Protein AF-A0AAU9EVF6-F1 (afdb_monomer_lite)

Radius of gyration: 13.54 Å; chains: 1; bounding box: 30×28×38 Å

InterPro domains:
  IPR010093 SinI-like, DNA-binding domain [TIGR01764] (8-42)
  IPR041657 Helix-turn-helix domain, group 17 [PF12728] (8-67)

Structure (mmCIF, N/CA/C/O backbone):
data_AF-A0AAU9EVF6-F1
#
_entry.id   AF-A0AAU9EVF6-F1
#
loop_
_atom_site.group_PDB
_atom_site.id
_atom_site.type_symbol
_atom_site.label_atom_id
_atom_site.label_alt_id
_atom_site.label_comp_id
_atom_site.label_asym_id
_atom_site.label_entity_id
_atom_site.label_seq_id
_atom_site.pdbx_PDB_ins_code
_atom_site.Cartn_x
_atom_site.Cartn_y
_atom_site.Cartn_z
_atom_site.occupancy
_atom_site.B_iso_or_equiv
_atom_site.auth_seq_id
_atom_site.auth_comp_id
_atom_site.auth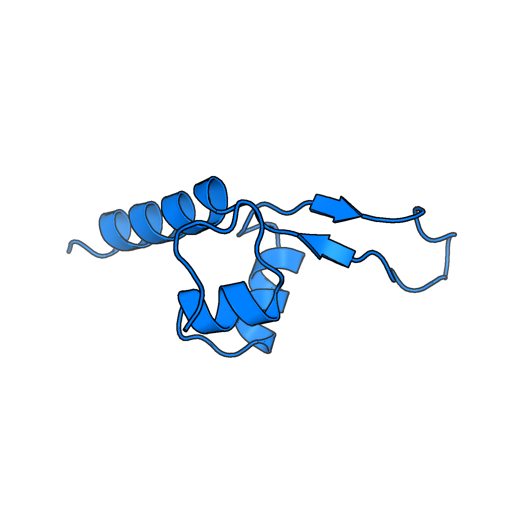_asym_id
_atom_site.auth_a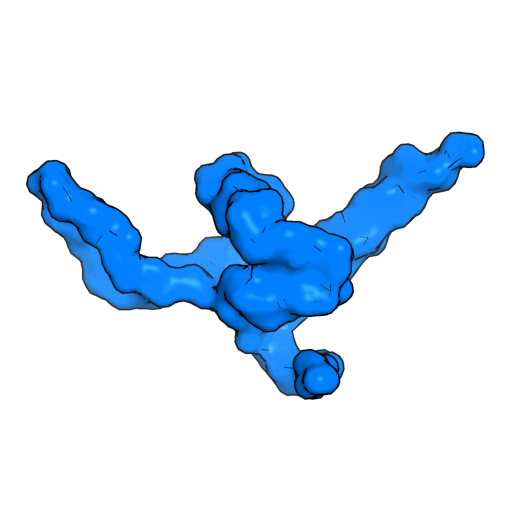tom_id
_atom_site.pdbx_PDB_model_num
ATOM 1 N N . MET A 1 1 ? -1.880 -13.887 11.785 1.00 45.59 1 MET A N 1
ATOM 2 C CA . MET A 1 1 ? -1.401 -12.845 12.715 1.00 45.59 1 MET A CA 1
ATOM 3 C C . MET A 1 1 ? -0.195 -12.196 12.057 1.00 45.59 1 MET A C 1
ATOM 5 O O . MET A 1 1 ? 0.776 -12.904 11.838 1.00 45.59 1 MET A O 1
ATOM 9 N N . GLY A 1 2 ? -0.290 -10.941 11.608 1.00 46.38 2 GLY A N 1
ATOM 10 C CA . GLY A 1 2 ? 0.885 -10.207 11.123 1.00 46.38 2 GLY A CA 1
ATOM 11 C C . GLY A 1 2 ? 1.687 -9.738 12.331 1.00 46.38 2 GLY A C 1
ATOM 12 O O . GLY A 1 2 ? 1.112 -9.109 13.220 1.00 46.38 2 GLY A O 1
ATOM 13 N N . SER A 1 3 ? 2.958 -10.122 12.417 1.00 50.62 3 SER A N 1
ATOM 14 C CA . SER A 1 3 ? 3.848 -9.700 13.499 1.00 50.62 3 SER A CA 1
ATOM 15 C C . SER A 1 3 ? 4.068 -8.190 13.421 1.00 50.62 3 SER A C 1
ATOM 17 O O . SER A 1 3 ? 4.438 -7.685 12.365 1.00 50.62 3 SER A O 1
ATOM 19 N N . ARG A 1 4 ? 3.870 -7.478 14.538 1.00 56.56 4 ARG A N 1
ATOM 20 C CA . ARG A 1 4 ? 4.143 -6.032 14.658 1.00 56.56 4 ARG A CA 1
ATOM 21 C C . ARG A 1 4 ? 5.624 -5.665 14.444 1.00 56.56 4 ARG A C 1
ATOM 23 O O . ARG A 1 4 ? 5.919 -4.497 14.258 1.00 56.56 4 ARG A O 1
ATOM 30 N N . ASP A 1 5 ? 6.522 -6.650 14.404 1.00 61.59 5 ASP A N 1
ATOM 31 C CA . ASP A 1 5 ? 7.969 -6.489 14.182 1.00 61.59 5 ASP A CA 1
ATOM 32 C C . ASP A 1 5 ? 8.411 -6.516 12.705 1.00 61.59 5 ASP A C 1
ATOM 34 O O . ASP A 1 5 ? 9.606 -6.510 12.405 1.00 61.59 5 ASP A O 1
ATOM 38 N N . GLN A 1 6 ? 7.488 -6.601 11.742 1.00 72.69 6 GLN A N 1
ATOM 39 C CA . GLN A 1 6 ? 7.877 -6.655 10.333 1.00 72.69 6 GLN A CA 1
ATOM 40 C C . GLN A 1 6 ? 8.165 -5.249 9.791 1.00 72.69 6 GLN A C 1
ATOM 42 O O . GLN A 1 6 ? 7.258 -4.437 9.666 1.00 72.69 6 GLN A O 1
ATOM 47 N N . ALA A 1 7 ? 9.404 -4.988 9.363 1.00 88.50 7 ALA A N 1
ATOM 48 C CA . ALA A 1 7 ? 9.783 -3.698 8.770 1.00 88.50 7 ALA A CA 1
ATOM 49 C C . ALA A 1 7 ? 9.021 -3.360 7.468 1.00 88.50 7 ALA A C 1
ATOM 51 O O . ALA A 1 7 ? 8.812 -2.187 7.156 1.00 88.50 7 ALA A O 1
ATOM 52 N N . PHE A 1 8 ? 8.600 -4.378 6.703 1.00 93.81 8 PHE A N 1
ATOM 53 C CA . PHE A 1 8 ? 7.925 -4.208 5.413 1.00 93.81 8 PHE A CA 1
ATOM 54 C C . PHE A 1 8 ? 6.755 -5.168 5.205 1.00 93.81 8 PHE A C 1
ATOM 56 O O . PHE A 1 8 ? 6.937 -6.383 5.221 1.00 93.81 8 PHE A O 1
ATOM 63 N N . TYR A 1 9 ? 5.606 -4.625 4.825 1.00 94.00 9 TYR A N 1
ATOM 64 C CA . TYR A 1 9 ? 4.412 -5.355 4.424 1.00 94.00 9 TYR A CA 1
ATOM 65 C C . TYR A 1 9 ? 4.320 -5.536 2.904 1.00 94.00 9 TYR A C 1
ATOM 67 O O . TYR A 1 9 ? 4.664 -4.660 2.108 1.00 94.00 9 TYR A O 1
ATOM 75 N N . THR A 1 10 ? 3.803 -6.680 2.470 1.00 95.12 10 THR A N 1
ATOM 76 C CA . THR A 1 10 ? 3.206 -6.857 1.140 1.00 95.12 10 THR A CA 1
ATOM 77 C C . THR A 1 10 ? 1.817 -6.218 1.084 1.00 95.12 10 THR A C 1
ATOM 79 O O . THR A 1 10 ? 1.172 -6.005 2.106 1.00 95.12 10 THR A O 1
ATOM 82 N N . VAL A 1 11 ? 1.276 -6.025 -0.125 1.00 94.69 11 VAL A N 1
ATOM 83 C CA . VAL A 1 11 ? -0.119 -5.568 -0.313 1.00 94.69 11 VAL A CA 1
ATOM 84 C C . VAL A 1 11 ? -1.128 -6.469 0.409 1.00 94.69 11 VAL A C 1
ATOM 86 O O . VAL A 1 11 ? -2.126 -5.991 0.938 1.00 94.69 11 VAL A O 1
ATOM 89 N N . LYS A 1 12 ? -0.885 -7.787 0.431 1.00 95.19 12 LYS A N 1
ATOM 90 C CA . LYS A 1 12 ? -1.777 -8.739 1.104 1.00 95.19 12 LYS A CA 1
ATOM 91 C C . LYS A 1 12 ? -1.737 -8.543 2.617 1.00 95.19 12 LYS A C 1
ATOM 93 O O . LYS A 1 12 ? -2.792 -8.521 3.240 1.00 95.19 12 LYS A O 1
ATOM 98 N N . GLU A 1 13 ? -0.548 -8.413 3.196 1.00 95.12 13 GLU A N 1
ATOM 99 C CA . GLU A 1 13 ? -0.410 -8.214 4.641 1.00 95.12 13 GLU A CA 1
ATOM 100 C C . GLU A 1 13 ? -0.950 -6.843 5.064 1.00 95.12 13 GLU A C 1
ATOM 102 O O . GLU A 1 13 ? -1.679 -6.769 6.047 1.00 95.12 13 GLU A O 1
ATOM 107 N N . ALA A 1 14 ? -0.712 -5.793 4.273 1.00 94.75 14 ALA A N 1
ATOM 108 C CA . ALA A 1 14 ? -1.283 -4.470 4.513 1.00 94.75 14 ALA A CA 1
ATOM 109 C C . ALA A 1 14 ? -2.819 -4.477 4.462 1.00 94.75 14 ALA A C 1
ATOM 111 O O . ALA A 1 14 ? -3.467 -3.890 5.321 1.00 94.75 14 ALA A O 1
ATOM 112 N N . ALA A 1 15 ? -3.426 -5.203 3.516 1.00 95.81 15 ALA A N 1
ATOM 113 C CA . ALA A 1 15 ? -4.881 -5.361 3.464 1.00 95.81 15 ALA A CA 1
ATOM 114 C C . ALA A 1 15 ? -5.437 -6.058 4.718 1.00 95.81 15 ALA A C 1
ATOM 116 O O . ALA A 1 15 ? -6.465 -5.648 5.252 1.00 95.81 15 ALA A O 1
ATOM 117 N N . VAL A 1 16 ? -4.735 -7.085 5.215 1.00 95.31 16 VAL A N 1
ATOM 118 C CA . VAL A 1 16 ? -5.091 -7.771 6.468 1.00 95.31 16 VAL A CA 1
ATOM 119 C C . VAL A 1 16 ? -4.952 -6.830 7.665 1.00 95.31 16 VAL A C 1
ATOM 121 O O . VAL A 1 16 ? -5.834 -6.809 8.520 1.00 95.31 16 VAL A O 1
ATOM 124 N N . TYR A 1 17 ? -3.879 -6.039 7.712 1.00 92.19 17 TYR A N 1
ATOM 125 C CA . TYR A 1 17 ? -3.628 -5.061 8.769 1.00 92.19 17 TYR A CA 1
ATOM 126 C C . TYR A 1 17 ? -4.727 -3.989 8.823 1.00 92.19 17 TYR A C 1
ATOM 128 O O . TYR A 1 17 ? -5.313 -3.754 9.878 1.00 92.19 17 TYR A O 1
ATOM 136 N N . LEU A 1 18 ? -5.073 -3.417 7.668 1.00 91.94 18 LEU A N 1
ATOM 137 C CA . LEU A 1 18 ? -6.108 -2.390 7.521 1.00 91.94 18 LEU A CA 1
ATOM 138 C C . LEU A 1 18 ? -7.542 -2.947 7.584 1.00 91.94 18 LEU A C 1
ATOM 140 O O . LEU A 1 18 ? -8.492 -2.171 7.618 1.00 91.94 18 LEU A O 1
ATOM 144 N N . ARG A 1 19 ? -7.715 -4.277 7.597 1.00 94.06 19 ARG A N 1
ATOM 145 C CA . ARG A 1 19 ? -9.017 -4.970 7.548 1.00 94.06 19 ARG A CA 1
ATOM 146 C C . ARG A 1 19 ? -9.881 -4.571 6.345 1.00 94.06 19 ARG A C 1
ATOM 148 O O . ARG A 1 19 ? -11.097 -4.444 6.455 1.00 94.06 19 ARG A O 1
ATOM 155 N N . ILE A 1 20 ? -9.253 -4.423 5.183 1.00 94.94 20 ILE A N 1
ATOM 156 C CA . ILE A 1 20 ? -9.915 -4.086 3.916 1.00 94.94 20 ILE A CA 1
ATOM 157 C C . ILE A 1 20 ? -9.705 -5.178 2.870 1.00 94.94 20 ILE A C 1
ATOM 159 O O . ILE A 1 20 ? -8.836 -6.046 2.992 1.00 94.94 20 ILE A O 1
ATOM 163 N N . ALA A 1 21 ? -10.479 -5.119 1.788 1.00 96.44 21 ALA A N 1
ATOM 164 C CA . ALA A 1 21 ? -10.251 -5.983 0.642 1.00 96.44 21 ALA A CA 1
ATOM 165 C C . ALA A 1 21 ? -8.881 -5.696 0.004 1.00 96.44 21 ALA A C 1
ATOM 167 O O . ALA A 1 21 ? -8.461 -4.546 -0.146 1.00 96.44 21 ALA A O 1
ATOM 168 N N . ARG A 1 22 ? -8.202 -6.751 -0.463 1.00 95.62 22 ARG A N 1
ATOM 169 C CA . ARG A 1 22 ? -6.913 -6.626 -1.166 1.00 95.62 22 ARG A CA 1
ATOM 170 C C . ARG A 1 22 ? -7.001 -5.704 -2.387 1.00 95.62 22 ARG A C 1
ATOM 172 O O . ARG A 1 22 ? -6.038 -5.003 -2.674 1.00 95.62 22 ARG A O 1
ATOM 179 N N . ALA A 1 23 ? -8.136 -5.708 -3.088 1.00 95.19 23 ALA A N 1
ATOM 180 C CA . AL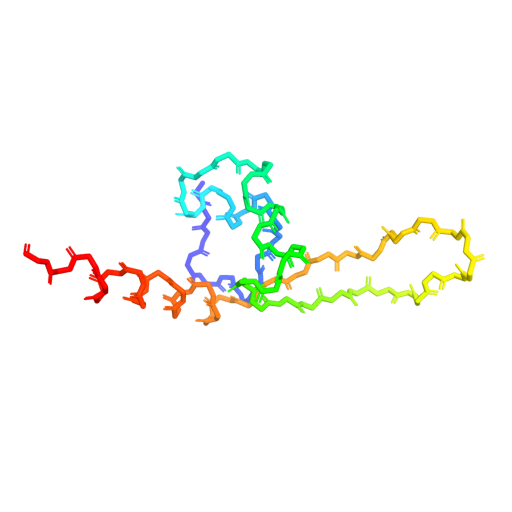A A 1 23 ? -8.377 -4.829 -4.231 1.00 95.19 23 ALA A CA 1
ATOM 181 C C . ALA A 1 23 ? -8.361 -3.346 -3.822 1.00 95.19 23 ALA A C 1
ATOM 183 O O . ALA A 1 23 ? -7.724 -2.541 -4.494 1.00 95.19 23 ALA A O 1
ATOM 184 N N . THR A 1 24 ? -8.969 -3.006 -2.683 1.00 95.50 24 THR A N 1
ATOM 185 C CA . THR A 1 24 ? -8.952 -1.650 -2.116 1.00 95.50 24 THR A CA 1
ATOM 186 C C . THR A 1 24 ? -7.535 -1.226 -1.745 1.00 95.50 24 THR A C 1
ATOM 188 O O . THR A 1 24 ? -7.078 -0.181 -2.198 1.00 95.50 24 THR A O 1
ATOM 191 N N . ALA A 1 25 ? -6.799 -2.075 -1.018 1.00 94.62 25 ALA A N 1
ATOM 192 C CA . ALA A 1 25 ? -5.399 -1.807 -0.681 1.00 94.62 25 ALA A CA 1
ATOM 193 C C . ALA A 1 25 ? -4.540 -1.599 -1.940 1.00 94.62 25 ALA A C 1
ATOM 195 O O . ALA A 1 25 ? -3.735 -0.676 -2.008 1.00 94.62 25 ALA A O 1
ATOM 196 N N . TYR A 1 26 ? -4.737 -2.430 -2.969 1.00 93.56 26 TYR A N 1
ATOM 197 C CA . TYR A 1 26 ? -4.040 -2.281 -4.244 1.00 93.56 26 TYR A CA 1
ATOM 198 C C . TYR A 1 26 ? -4.389 -0.957 -4.931 1.00 93.56 26 TYR A C 1
ATOM 200 O O . TYR A 1 26 ? -3.485 -0.269 -5.392 1.00 93.56 26 TYR A O 1
ATOM 208 N N . SER A 1 27 ? -5.668 -0.573 -4.957 1.00 94.50 27 SER A N 1
ATOM 209 C CA . SER A 1 27 ? -6.116 0.700 -5.530 1.00 94.50 27 SER A CA 1
ATOM 210 C C . SER A 1 27 ? -5.465 1.897 -4.839 1.00 94.50 27 SER A C 1
ATOM 212 O O . SER A 1 27 ? -4.956 2.775 -5.525 1.00 94.50 27 SER A O 1
ATOM 214 N N . TRP A 1 28 ? -5.430 1.913 -3.505 1.00 94.44 28 TRP A N 1
ATOM 215 C CA . TRP A 1 28 ? -4.814 2.994 -2.724 1.00 94.44 28 TRP A CA 1
ATOM 216 C C . TRP A 1 28 ? -3.309 3.110 -2.963 1.00 94.44 28 TRP A C 1
ATOM 218 O O . TRP A 1 28 ? -2.765 4.205 -3.065 1.00 94.44 28 TRP A O 1
ATOM 228 N N . ILE A 1 29 ? -2.624 1.980 -3.121 1.00 93.25 29 ILE A N 1
ATOM 229 C CA . ILE A 1 29 ? -1.198 1.968 -3.455 1.00 93.25 29 ILE A CA 1
ATOM 230 C C . ILE A 1 29 ? -0.960 2.457 -4.889 1.00 93.25 29 ILE A C 1
ATOM 232 O O . ILE A 1 29 ? -0.015 3.202 -5.138 1.00 93.25 29 ILE A O 1
ATOM 236 N N . GLN A 1 30 ? -1.793 2.045 -5.852 1.00 91.00 30 GLN A N 1
ATOM 237 C CA . GLN A 1 30 ? -1.672 2.509 -7.240 1.00 91.00 30 GLN A CA 1
ATOM 238 C C . GLN A 1 30 ? -1.974 4.002 -7.375 1.00 91.00 30 GLN A C 1
ATOM 240 O O . GLN A 1 30 ? -1.327 4.670 -8.175 1.00 91.00 30 GLN A O 1
ATOM 245 N N . SER A 1 31 ? -2.908 4.529 -6.579 1.00 91.31 31 SER A N 1
ATOM 246 C CA . SER A 1 31 ? -3.225 5.959 -6.549 1.00 91.31 31 SER A CA 1
ATOM 247 C C . SER A 1 31 ? -2.210 6.795 -5.763 1.00 91.31 31 SER A C 1
ATOM 249 O O . SER A 1 31 ? -2.343 8.012 -5.729 1.00 91.31 31 SER A O 1
ATOM 251 N N . GLY A 1 32 ? -1.218 6.167 -5.120 1.00 92.50 32 GLY A N 1
ATOM 252 C CA . GLY A 1 32 ? -0.202 6.855 -4.321 1.00 92.50 32 GLY A CA 1
ATOM 253 C C . GLY A 1 32 ? -0.684 7.323 -2.947 1.00 92.50 32 GLY A C 1
ATOM 254 O O . GLY A 1 32 ? 0.007 8.109 -2.312 1.00 92.50 32 GLY A O 1
ATOM 255 N N . LEU A 1 33 ? -1.840 6.839 -2.482 1.00 93.25 33 LEU A N 1
ATOM 256 C CA . LEU A 1 33 ? -2.388 7.182 -1.168 1.00 93.25 33 LEU A CA 1
ATOM 257 C C . LEU A 1 33 ? -1.569 6.557 -0.030 1.00 93.25 33 LEU A C 1
ATOM 259 O O . LEU A 1 33 ? -1.400 7.164 1.018 1.00 93.25 33 LEU A O 1
ATOM 263 N N . ILE A 1 34 ? -1.055 5.344 -0.249 1.00 93.94 34 ILE A N 1
ATOM 264 C CA . ILE A 1 34 ? -0.132 4.679 0.674 1.00 93.94 34 ILE A CA 1
ATOM 265 C C . ILE A 1 34 ? 1.250 4.639 0.009 1.00 93.94 34 ILE A C 1
ATOM 267 O O . ILE A 1 34 ? 1.376 4.025 -1.062 1.00 93.94 34 ILE A O 1
ATOM 271 N N . PRO A 1 35 ? 2.287 5.246 0.617 1.00 94.06 35 PRO A N 1
ATOM 272 C CA . PRO A 1 35 ? 3.656 5.161 0.122 1.00 94.06 35 PRO A CA 1
ATOM 273 C C . PRO A 1 35 ? 4.117 3.709 -0.046 1.00 94.06 35 PRO A C 1
ATOM 275 O O . PRO A 1 35 ? 3.821 2.832 0.768 1.00 94.06 35 PRO A O 1
ATOM 278 N N . CYS A 1 36 ? 4.842 3.421 -1.129 1.00 95.06 36 CYS A N 1
ATOM 279 C CA . CYS A 1 36 ? 5.365 2.081 -1.364 1.00 95.06 36 CYS A CA 1
ATOM 280 C C . CYS A 1 36 ? 6.677 2.071 -2.148 1.00 95.06 36 CYS A C 1
ATOM 282 O O . CYS A 1 36 ? 6.982 2.952 -2.951 1.00 95.06 36 CYS A O 1
ATOM 284 N N . TYR A 1 37 ? 7.418 0.986 -1.965 1.00 93.81 37 TYR A N 1
ATOM 285 C CA . TYR A 1 37 ? 8.612 0.636 -2.710 1.00 93.81 37 TYR A CA 1
ATOM 286 C C . TYR A 1 37 ? 8.272 -0.434 -3.740 1.00 93.81 37 TYR A C 1
ATOM 288 O O . TYR A 1 37 ? 7.668 -1.459 -3.421 1.00 93.81 37 TYR A O 1
ATOM 296 N N . ARG A 1 38 ? 8.694 -0.214 -4.985 1.00 93.44 38 ARG A N 1
ATOM 297 C CA . ARG A 1 38 ? 8.563 -1.187 -6.075 1.00 93.44 38 ARG A CA 1
ATOM 298 C C . ARG A 1 38 ? 9.925 -1.790 -6.378 1.00 93.44 38 ARG A C 1
ATOM 300 O O . ARG A 1 38 ? 10.771 -1.140 -6.985 1.00 93.44 38 ARG A O 1
ATOM 307 N N . LEU A 1 39 ? 10.120 -3.028 -5.943 1.00 92.06 39 LEU A N 1
ATOM 308 C CA . LEU A 1 39 ? 11.368 -3.768 -6.076 1.00 92.06 39 LEU A CA 1
ATOM 309 C C . LEU A 1 39 ? 11.393 -4.563 -7.383 1.00 92.06 39 LEU A C 1
ATOM 311 O O . LEU A 1 39 ? 10.432 -5.258 -7.717 1.00 92.06 39 LEU A O 1
ATOM 315 N N . GLY A 1 40 ? 12.512 -4.484 -8.098 1.00 91.44 40 GLY A N 1
ATOM 316 C CA . GLY A 1 40 ? 12.730 -5.168 -9.371 1.00 91.44 40 GLY A CA 1
ATOM 317 C C . GLY A 1 40 ? 13.008 -4.203 -10.528 1.00 91.44 40 GLY A C 1
ATOM 318 O O . GLY A 1 40 ? 12.959 -2.982 -10.350 1.00 91.44 40 GLY A O 1
ATOM 319 N N . PRO A 1 41 ? 13.321 -4.743 -11.717 1.00 91.38 41 PRO A N 1
ATOM 320 C CA . PRO A 1 41 ? 13.636 -3.934 -12.885 1.00 91.38 41 PRO A CA 1
ATOM 321 C C . PRO A 1 41 ? 12.429 -3.090 -13.306 1.00 91.38 41 PRO A C 1
ATOM 323 O O . PRO A 1 41 ? 11.279 -3.521 -13.194 1.00 91.38 41 PRO A O 1
ATOM 326 N N . LYS A 1 42 ? 12.690 -1.874 -13.801 1.00 90.25 42 LYS A N 1
ATOM 327 C CA . LYS A 1 42 ? 11.642 -1.068 -14.437 1.00 90.25 42 LYS A CA 1
ATOM 328 C C . LYS A 1 42 ? 11.142 -1.805 -15.690 1.00 90.25 42 LYS A C 1
ATOM 330 O O . LYS A 1 42 ? 11.981 -2.292 -16.451 1.00 90.25 42 LYS A O 1
ATOM 335 N N . PRO A 1 43 ? 9.817 -1.888 -15.909 1.00 91.44 43 PRO A N 1
ATOM 336 C CA . PRO A 1 43 ? 9.276 -2.488 -17.121 1.00 91.44 43 PRO A CA 1
ATOM 337 C C . PRO A 1 43 ? 9.701 -1.678 -18.348 1.00 91.44 43 PRO A C 1
ATOM 339 O O . PRO A 1 43 ? 9.873 -0.455 -18.268 1.00 91.44 43 PRO A O 1
ATOM 342 N N . ARG A 1 44 ? 9.871 -2.357 -19.484 1.00 92.56 44 ARG A N 1
ATOM 343 C CA . ARG A 1 44 ? 10.071 -1.678 -20.769 1.00 92.56 44 ARG A CA 1
ATOM 344 C C . ARG A 1 44 ? 8.756 -1.041 -21.239 1.00 92.56 44 ARG A C 1
ATOM 346 O O . ARG A 1 44 ? 7.685 -1.448 -20.783 1.00 92.56 44 ARG A O 1
ATOM 353 N N 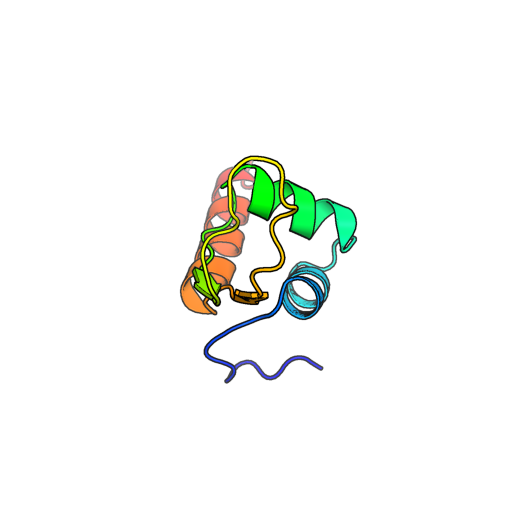. PRO A 1 45 ? 8.800 -0.061 -22.158 1.00 93.56 45 PRO A N 1
ATOM 354 C CA . PRO A 1 45 ? 7.586 0.471 -22.769 1.00 93.56 45 PRO A CA 1
ATOM 355 C C . PRO A 1 45 ? 6.725 -0.657 -23.360 1.00 93.56 45 PRO A C 1
ATOM 357 O O . PRO A 1 45 ? 7.215 -1.458 -24.150 1.00 93.56 45 PRO A O 1
ATOM 360 N N . GLY A 1 46 ? 5.456 -0.730 -22.948 1.00 91.62 46 GLY A N 1
ATOM 361 C CA . GLY A 1 46 ? 4.508 -1.767 -23.380 1.00 91.62 46 GLY A CA 1
ATOM 362 C C . GLY A 1 46 ? 4.503 -3.054 -22.543 1.00 91.62 46 GLY A C 1
ATOM 363 O O . GLY A 1 46 ? 3.633 -3.897 -22.750 1.00 91.62 46 GLY A O 1
ATOM 364 N N . GLU A 1 47 ? 5.411 -3.214 -21.576 1.00 91.44 47 GLU A N 1
ATOM 365 C CA . GLU A 1 47 ? 5.409 -4.362 -20.664 1.00 91.44 47 GLU A CA 1
ATOM 366 C C . GLU A 1 47 ? 4.627 -4.070 -19.371 1.00 91.44 47 GLU A C 1
ATOM 368 O O . GLU A 1 47 ? 4.660 -2.950 -18.853 1.00 91.44 47 GLU A O 1
ATOM 373 N N . PRO A 1 48 ? 3.940 -5.074 -18.797 1.00 87.12 48 PRO A N 1
ATOM 374 C CA . PRO A 1 48 ? 3.254 -4.912 -17.521 1.00 87.12 48 PRO A CA 1
ATOM 375 C C . PRO A 1 48 ? 4.248 -4.709 -16.369 1.00 87.12 48 PRO A C 1
ATOM 377 O O . PRO A 1 48 ? 5.302 -5.347 -16.318 1.00 87.12 48 PRO A O 1
ATOM 380 N N . ASP A 1 49 ? 3.882 -3.877 -15.387 1.00 88.06 49 ASP A N 1
ATOM 381 C CA . ASP A 1 49 ? 4.686 -3.696 -14.173 1.00 88.06 49 ASP A CA 1
ATOM 382 C C . ASP A 1 49 ? 4.609 -4.956 -13.295 1.00 88.06 49 ASP A C 1
ATOM 384 O O . ASP A 1 49 ? 3.584 -5.251 -12.680 1.00 88.06 49 ASP A O 1
ATOM 388 N N . ARG A 1 50 ? 5.710 -5.712 -13.253 1.00 88.75 50 ARG A N 1
ATOM 389 C CA . ARG A 1 50 ? 5.862 -6.937 -12.448 1.00 88.75 50 ARG A CA 1
ATOM 390 C C . ARG A 1 50 ? 6.654 -6.711 -11.159 1.00 88.75 50 ARG A C 1
ATOM 392 O O . ARG A 1 50 ? 7.046 -7.680 -10.509 1.00 88.75 50 ARG A O 1
ATOM 399 N N . ARG A 1 51 ? 6.935 -5.457 -10.792 1.00 90.94 51 ARG A N 1
ATOM 400 C CA . ARG A 1 51 ? 7.713 -5.155 -9.586 1.00 90.94 51 ARG A CA 1
ATOM 401 C C . ARG A 1 51 ? 6.960 -5.559 -8.324 1.00 90.94 51 ARG A C 1
ATOM 403 O O . ARG A 1 51 ? 5.743 -5.416 -8.212 1.00 90.94 51 ARG A O 1
ATOM 410 N N . VAL A 1 52 ? 7.718 -6.037 -7.345 1.00 91.81 52 VAL A N 1
ATOM 411 C CA . VAL A 1 52 ? 7.191 -6.439 -6.043 1.00 91.81 52 VAL A CA 1
ATOM 412 C C . VAL A 1 52 ? 6.969 -5.196 -5.197 1.00 91.81 52 VAL A C 1
ATOM 414 O O . VAL A 1 52 ? 7.895 -4.426 -4.957 1.00 91.81 52 VAL A O 1
ATOM 417 N N . VAL A 1 53 ? 5.741 -5.014 -4.724 1.00 93.94 53 VAL A N 1
ATOM 418 C CA . VAL A 1 53 ? 5.378 -3.903 -3.843 1.00 93.94 53 VAL A CA 1
ATOM 419 C C . VAL A 1 53 ? 5.716 -4.247 -2.393 1.00 93.94 53 VAL A C 1
ATOM 421 O O . VAL A 1 53 ? 5.302 -5.295 -1.887 1.00 93.94 53 VAL A O 1
ATOM 424 N N . 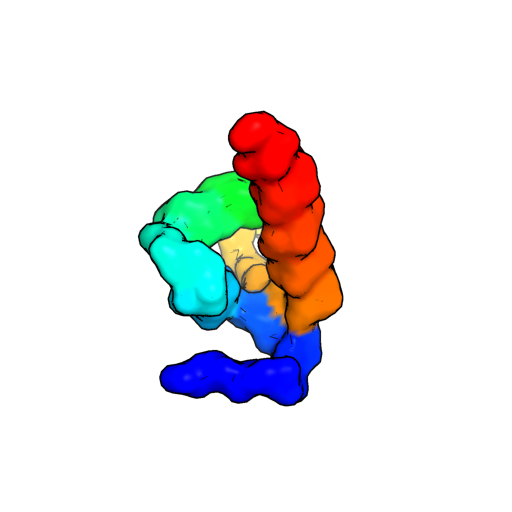ARG A 1 54 ? 6.423 -3.336 -1.723 1.00 95.19 54 ARG A N 1
ATOM 425 C CA . ARG A 1 54 ? 6.683 -3.337 -0.281 1.00 95.19 54 ARG A CA 1
ATOM 426 C C . ARG A 1 54 ? 6.245 -2.011 0.322 1.00 95.19 54 ARG A C 1
ATOM 428 O O . ARG A 1 54 ? 6.513 -0.962 -0.246 1.00 95.19 54 ARG A O 1
ATOM 435 N N . ILE A 1 55 ? 5.588 -2.064 1.465 1.00 95.25 55 ILE A N 1
ATOM 436 C CA . ILE A 1 55 ? 5.097 -0.905 2.211 1.00 95.25 55 ILE A CA 1
ATOM 437 C C . ILE A 1 55 ? 5.828 -0.927 3.541 1.00 95.25 55 ILE A C 1
ATOM 439 O O . ILE A 1 55 ? 5.892 -1.990 4.156 1.00 95.25 55 ILE A O 1
ATOM 443 N N . LYS A 1 56 ? 6.419 0.180 3.981 1.00 95.06 56 LYS A N 1
ATOM 444 C CA . LYS A 1 56 ? 7.040 0.185 5.305 1.00 95.06 56 LYS A CA 1
ATOM 445 C C . LYS A 1 56 ? 5.973 0.148 6.389 1.00 95.06 56 LYS A C 1
ATOM 447 O O . LYS A 1 56 ? 4.875 0.665 6.200 1.00 95.06 56 LYS A O 1
ATOM 452 N N . ALA A 1 57 ? 6.312 -0.444 7.528 1.00 92.94 57 ALA A N 1
ATOM 453 C CA . ALA A 1 57 ? 5.429 -0.422 8.688 1.00 92.94 57 ALA A CA 1
ATOM 454 C C . ALA A 1 57 ? 5.098 1.011 9.129 1.00 92.94 57 ALA A C 1
ATOM 456 O O . ALA A 1 57 ? 3.925 1.317 9.305 1.00 92.94 57 ALA A O 1
ATOM 457 N N . GLU A 1 58 ? 6.106 1.888 9.197 1.00 92.88 58 GLU A N 1
ATOM 458 C CA . GLU A 1 58 ? 5.943 3.294 9.601 1.00 92.88 58 GLU A CA 1
ATOM 459 C C . GLU A 1 58 ? 4.944 4.054 8.713 1.00 92.88 58 GLU A C 1
ATOM 461 O O . GLU A 1 58 ? 4.051 4.718 9.230 1.00 92.88 58 GLU A O 1
ATOM 466 N N . ASP A 1 59 ? 5.021 3.879 7.389 1.00 93.38 59 ASP A N 1
ATOM 467 C CA . ASP A 1 59 ? 4.116 4.541 6.439 1.00 93.38 59 ASP A CA 1
ATOM 468 C C . ASP A 1 59 ? 2.673 4.036 6.591 1.00 93.38 59 ASP A C 1
ATOM 470 O O . ASP A 1 59 ? 1.712 4.800 6.503 1.00 93.38 59 ASP A O 1
ATOM 474 N N . LEU A 1 60 ? 2.506 2.728 6.818 1.00 92.19 60 LEU A N 1
ATOM 475 C CA . LEU A 1 60 ? 1.190 2.117 6.990 1.00 92.19 60 LEU A CA 1
ATOM 476 C C . LEU A 1 60 ? 0.546 2.523 8.323 1.00 92.19 60 LEU A C 1
ATOM 478 O O . LEU A 1 60 ? -0.668 2.707 8.390 1.00 92.19 60 LEU A O 1
ATOM 482 N N . GLU A 1 61 ? 1.349 2.658 9.377 1.00 91.75 61 GLU A N 1
ATOM 483 C CA . GLU A 1 61 ? 0.910 3.136 10.688 1.00 91.75 61 GLU A CA 1
ATOM 484 C C . GLU A 1 61 ? 0.540 4.618 10.654 1.00 91.75 61 GLU A C 1
ATOM 486 O O . GLU A 1 61 ? -0.530 4.977 11.151 1.00 91.75 61 GLU A O 1
ATOM 491 N N . ALA A 1 62 ? 1.362 5.457 10.016 1.00 91.75 62 ALA A N 1
ATOM 492 C CA . ALA A 1 62 ? 1.072 6.874 9.808 1.00 91.75 62 ALA A CA 1
ATOM 493 C C . ALA A 1 62 ? -0.257 7.063 9.064 1.00 91.75 62 ALA A C 1
ATOM 495 O O . ALA A 1 62 ? -1.131 7.781 9.544 1.00 91.75 62 ALA A O 1
ATOM 496 N N . PHE A 1 63 ? -0.471 6.310 7.980 1.00 91.62 63 PHE A N 1
ATOM 497 C CA . PHE A 1 63 ? -1.728 6.326 7.230 1.00 91.62 63 PHE A CA 1
ATOM 498 C C . PHE A 1 63 ? -2.958 6.010 8.105 1.00 91.62 63 PHE A C 1
ATOM 500 O O . PHE A 1 63 ? -4.015 6.627 7.959 1.00 91.62 63 PHE A O 1
ATOM 507 N N . VAL A 1 64 ? -2.842 5.062 9.045 1.00 90.44 64 VAL A N 1
ATOM 508 C CA . VAL A 1 64 ? -3.934 4.741 9.981 1.00 90.44 64 VAL A CA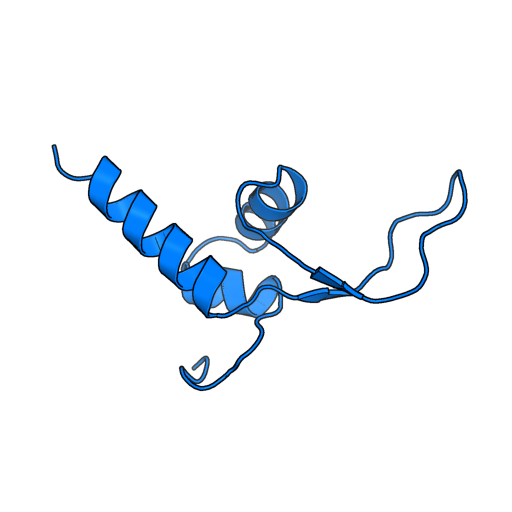 1
ATOM 509 C C . VAL A 1 64 ? -4.177 5.866 10.983 1.00 90.44 64 VAL A C 1
ATOM 511 O O . VAL A 1 64 ? -5.333 6.113 11.331 1.00 90.44 64 VAL A O 1
ATOM 514 N N . GLN A 1 65 ? -3.124 6.522 11.470 1.00 88.69 65 GLN A N 1
ATOM 515 C CA . GLN A 1 65 ? -3.271 7.628 12.416 1.00 88.69 65 GLN A CA 1
ATOM 516 C C . GLN A 1 65 ? -3.905 8.852 11.753 1.00 88.69 65 GLN A C 1
ATOM 518 O O . GLN A 1 65 ? -4.891 9.365 12.275 1.00 88.69 65 GLN A O 1
ATOM 523 N N . GLU A 1 66 ? -3.448 9.234 10.560 1.00 87.88 66 GLU A N 1
ATOM 524 C CA . GLU A 1 66 ? -4.040 10.332 9.782 1.00 87.88 66 GLU A CA 1
ATOM 525 C C . GLU A 1 66 ? -5.537 10.098 9.521 1.00 87.88 66 GLU A C 1
ATOM 527 O O . GLU A 1 66 ? -6.369 10.980 9.735 1.00 87.88 66 GLU A O 1
ATOM 532 N N . GLY A 1 67 ? -5.919 8.873 9.139 1.00 81.75 67 GLY A N 1
ATOM 533 C CA . GLY A 1 67 ? -7.325 8.520 8.929 1.00 81.75 67 GLY A CA 1
ATOM 534 C C . GLY A 1 67 ? -8.194 8.615 10.192 1.00 81.75 67 GLY A C 1
ATOM 535 O O . GLY A 1 67 ? -9.392 8.879 10.090 1.00 81.75 67 GLY A O 1
ATOM 536 N N . ARG A 1 68 ? -7.617 8.421 11.387 1.00 70.00 68 ARG A N 1
ATOM 537 C CA . ARG A 1 68 ? -8.326 8.587 12.668 1.00 70.00 68 ARG A CA 1
ATOM 538 C C . ARG A 1 68 ? -8.510 10.051 13.038 1.00 70.00 68 ARG A C 1
ATOM 540 O O . ARG A 1 68 ? -9.564 10.397 13.558 1.00 70.00 68 ARG A O 1
ATOM 547 N N . GLU A 1 69 ? -7.518 10.891 12.764 1.00 67.19 69 GLU A N 1
ATOM 548 C CA . GLU A 1 69 ? -7.585 12.326 13.056 1.00 67.19 69 GLU A CA 1
ATOM 549 C C . GLU A 1 69 ? -8.670 13.023 12.226 1.00 67.19 69 GLU A C 1
ATOM 551 O O . GLU A 1 69 ? -9.412 13.845 12.754 1.00 67.19 69 GLU A O 1
ATOM 556 N N . VAL A 1 70 ? -8.844 12.623 10.963 1.00 62.19 70 VAL A N 1
ATOM 557 C CA . VAL A 1 70 ? -9.908 13.147 10.085 1.00 62.19 70 VAL A CA 1
ATOM 558 C C . VAL A 1 70 ? -11.299 12.601 10.456 1.00 62.19 70 VAL A C 1
ATOM 560 O O . VAL A 1 70 ? -12.312 13.212 10.129 1.00 62.19 70 VAL A O 1
ATOM 563 N N . GLY A 1 71 ? -11.369 11.459 11.145 1.00 55.88 71 GLY A N 1
ATOM 564 C CA . GLY A 1 71 ? -12.616 10.819 11.578 1.00 55.88 71 GLY A CA 1
ATOM 565 C C . GLY A 1 71 ? -13.174 11.304 12.921 1.00 55.88 71 GLY A C 1
ATOM 566 O O . GLY A 1 71 ? -14.246 10.845 13.312 1.00 55.88 71 GLY A O 1
ATOM 567 N N . SER A 1 72 ? -12.475 12.198 13.627 1.00 47.75 72 SER A N 1
ATOM 568 C CA . SER A 1 72 ? -12.979 12.852 14.842 1.00 47.75 72 SER A CA 1
ATOM 569 C C . SER A 1 72 ? -13.880 14.033 14.468 1.00 47.75 72 SER A C 1
ATOM 571 O O . SER A 1 72 ? -13.415 15.168 14.374 1.00 47.75 72 SER A O 1
ATOM 573 N N . PHE A 1 73 ? -15.165 13.752 14.258 1.00 42.66 73 PHE A N 1
ATOM 574 C CA . PHE A 1 73 ? -16.251 14.737 14.227 1.00 42.66 73 PHE A CA 1
ATOM 575 C C . PHE A 1 73 ? -17.263 14.430 15.331 1.00 42.66 73 PHE A C 1
ATOM 577 O O . PHE A 1 73 ? -17.526 13.227 15.567 1.00 42.66 73 PHE A O 1
#

Sequence (73 aa):
MGSRDQAFYTVKEAAVYLRIARATAYSWIQSGLIPCYRLGPKPRPGEPDRRVVRIKAEDLEAFVQEGREVGSF

Organism: NCBI:txid3058419

Secondary structure (DSSP, 8-state):
---TT-SEE-HHHHHHHHTS-HHHHHHHHHTTSS--EEESPPPPTTS---PEEEEEHHHHHHHHHHHHHHT--

pLDDT: mean 86.76, std 14.15, range [42.66, 96.44]

Foldseek 3Di:
DDDLPDQKDFLVVLCVVVVHDSVVSVVCVVVVVQDWDFADDDDDVPDDRPTTIIGGSVSSVVSVVVVVVVVPD